Protein AF-A8A9X9-F1 (afdb_monomer_lite)

Foldseek 3Di:
DVCVVVLVVLLVLQLVLLVLLQVLLLLCVVLVVNPQHPPVNVVVVVVPCNSNVVSVVVSVVLVVVCVVPVVVSSVVSVVSSVVSVVSSVSSVVVSVVSVVVVVD

Radius of gyration: 15.56 Å; chains: 1; bounding box: 34×24×47 Å

pLDDT: mean 84.41, std 10.3, range [57.44, 96.56]

Structure (mmCIF, N/CA/C/O backbone):
data_AF-A8A9X9-F1
#
_entry.id   AF-A8A9X9-F1
#
loop_
_atom_site.group_PDB
_atom_site.id
_atom_site.type_symbol
_atom_site.label_atom_id
_atom_site.label_alt_id
_atom_site.label_comp_id
_atom_site.label_asym_id
_atom_site.label_entity_id
_atom_site.label_seq_id
_atom_site.pdbx_PDB_ins_code
_atom_site.Cartn_x
_atom_site.Cartn_y
_atom_site.Cartn_z
_atom_site.occupancy
_atom_site.B_iso_or_equiv
_atom_site.auth_seq_id
_atom_site.auth_comp_id
_atom_site.auth_asym_id
_atom_site.auth_atom_id
_atom_site.pdbx_PDB_model_num
ATOM 1 N N . MET A 1 1 ? 9.536 -4.946 -23.047 1.00 62.91 1 MET A N 1
ATOM 2 C CA . MET A 1 1 ? 8.057 -5.026 -22.977 1.00 62.91 1 MET A CA 1
ATOM 3 C C . MET A 1 1 ? 7.549 -6.296 -22.296 1.00 62.91 1 MET A C 1
ATOM 5 O O . MET A 1 1 ? 6.439 -6.267 -21.787 1.00 62.91 1 MET A O 1
ATOM 9 N N . GLU A 1 2 ? 8.325 -7.383 -22.223 1.00 82.31 2 GLU A N 1
ATOM 10 C CA . GLU A 1 2 ? 7.881 -8.651 -21.607 1.00 82.31 2 GLU A CA 1
ATOM 11 C C . GLU A 1 2 ? 7.508 -8.537 -20.117 1.00 82.31 2 GLU A C 1
ATOM 13 O O . GLU A 1 2 ? 6.651 -9.269 -19.636 1.00 82.31 2 GLU A O 1
ATOM 18 N N . THR A 1 3 ? 8.084 -7.575 -19.390 1.00 92.19 3 THR A N 1
ATOM 19 C CA . THR A 1 3 ? 7.799 -7.352 -17.963 1.00 92.19 3 THR A CA 1
ATOM 20 C C . THR A 1 3 ? 6.573 -6.476 -17.700 1.00 92.19 3 THR A C 1
ATOM 22 O O . THR A 1 3 ? 6.160 -6.341 -16.550 1.00 92.19 3 THR A O 1
ATOM 25 N N . PHE A 1 4 ? 5.970 -5.881 -18.734 1.00 93.19 4 PHE A N 1
ATOM 26 C CA . PHE A 1 4 ? 4.876 -4.918 -18.576 1.00 93.19 4 PHE A CA 1
ATOM 27 C C . PHE A 1 4 ? 3.609 -5.523 -17.946 1.00 93.19 4 PHE A C 1
ATOM 29 O O . PHE A 1 4 ? 3.065 -4.905 -17.030 1.00 93.19 4 PHE A O 1
ATOM 36 N N . PRO A 1 5 ? 3.151 -6.736 -18.328 1.00 96.00 5 PRO A N 1
ATOM 37 C CA . PRO A 1 5 ? 2.002 -7.360 -17.669 1.00 96.00 5 PRO A CA 1
ATOM 38 C C . PRO A 1 5 ? 2.244 -7.617 -16.177 1.00 96.00 5 PRO A C 1
ATOM 40 O O . PRO A 1 5 ? 1.359 -7.386 -15.356 1.00 96.00 5 PRO A O 1
ATOM 43 N N . LEU A 1 6 ? 3.460 -8.046 -15.817 1.00 95.56 6 LEU A N 1
ATOM 44 C CA . LEU A 1 6 ? 3.845 -8.271 -14.423 1.00 95.56 6 LEU A CA 1
ATOM 45 C C . LEU A 1 6 ? 3.891 -6.957 -13.637 1.00 95.56 6 LEU A C 1
ATOM 47 O O . LEU A 1 6 ? 3.375 -6.892 -12.524 1.00 95.56 6 LEU A O 1
ATOM 51 N N . PHE A 1 7 ? 4.463 -5.907 -14.229 1.00 95.75 7 PHE A N 1
ATOM 52 C CA . PHE A 1 7 ? 4.468 -4.570 -13.646 1.00 95.75 7 PHE A CA 1
ATOM 53 C C . PHE A 1 7 ? 3.046 -4.078 -13.358 1.00 95.75 7 PHE A C 1
ATOM 55 O O . PHE A 1 7 ? 2.757 -3.657 -12.241 1.00 95.75 7 PHE A O 1
ATOM 62 N N . LEU A 1 8 ? 2.141 -4.181 -14.337 1.00 95.44 8 LEU A N 1
ATOM 63 C CA . LEU A 1 8 ? 0.758 -3.735 -14.187 1.00 95.44 8 LEU A CA 1
ATOM 64 C C . LEU A 1 8 ? 0.019 -4.529 -13.100 1.00 95.44 8 LEU A C 1
ATOM 66 O O . LEU A 1 8 ? -0.720 -3.943 -12.306 1.00 95.44 8 LEU A O 1
ATOM 70 N N . ALA A 1 9 ? 0.244 -5.844 -13.026 1.00 95.88 9 ALA A N 1
ATOM 71 C CA . ALA A 1 9 ? -0.324 -6.688 -11.980 1.00 95.88 9 ALA A CA 1
ATOM 72 C C . ALA A 1 9 ? 0.176 -6.272 -10.586 1.00 95.88 9 ALA A C 1
ATOM 74 O O . ALA A 1 9 ? -0.636 -6.065 -9.684 1.00 95.88 9 ALA A O 1
ATOM 75 N N . LEU A 1 10 ? 1.488 -6.077 -10.420 1.00 96.56 10 LEU A N 1
ATOM 76 C CA . LEU A 1 10 ? 2.077 -5.613 -9.160 1.00 96.56 10 LEU A CA 1
ATOM 77 C C . LEU A 1 10 ? 1.572 -4.222 -8.770 1.00 96.56 10 LEU A C 1
ATOM 79 O O . LEU A 1 10 ? 1.213 -4.011 -7.616 1.00 96.56 10 LEU A O 1
ATOM 83 N N . LEU A 1 11 ? 1.477 -3.296 -9.725 1.00 95.44 11 LEU A N 1
ATOM 84 C CA . LEU A 1 11 ? 0.990 -1.937 -9.484 1.00 95.44 11 LEU A CA 1
ATOM 85 C C . LEU A 1 11 ? -0.470 -1.948 -9.030 1.00 95.44 11 LEU A C 1
ATOM 87 O O . LEU A 1 11 ? -0.844 -1.245 -8.095 1.00 95.44 11 LEU A O 1
ATOM 91 N N . THR A 1 12 ? -1.285 -2.790 -9.662 1.00 94.94 12 THR A N 1
ATOM 92 C CA . THR A 1 12 ? -2.690 -2.976 -9.294 1.00 94.94 12 THR A CA 1
ATOM 93 C C . THR A 1 12 ? -2.809 -3.511 -7.868 1.00 94.94 12 THR A C 1
ATOM 95 O O . THR A 1 12 ? -3.542 -2.944 -7.059 1.00 94.94 12 THR A O 1
ATOM 98 N N . VAL A 1 13 ? -2.048 -4.557 -7.525 1.00 96.19 13 VAL A N 1
ATOM 99 C CA . VAL A 1 13 ? -2.020 -5.117 -6.163 1.00 96.19 13 VAL A CA 1
ATOM 100 C C . VAL A 1 13 ? -1.560 -4.069 -5.151 1.00 96.19 13 VAL A C 1
ATOM 102 O O . VAL A 1 13 ? -2.214 -3.887 -4.127 1.00 96.19 13 VAL A O 1
ATOM 105 N N . TYR A 1 14 ? -0.485 -3.339 -5.446 1.00 95.00 14 TYR A N 1
ATOM 106 C CA . TYR A 1 14 ? 0.022 -2.259 -4.603 1.00 95.00 14 TYR A CA 1
ATOM 107 C C . TYR A 1 14 ? -1.048 -1.198 -4.310 1.00 95.00 14 TYR A C 1
ATOM 109 O O . TYR A 1 14 ? -1.249 -0.836 -3.150 1.00 95.00 14 TYR A O 1
ATOM 117 N N . LEU A 1 15 ? -1.775 -0.741 -5.335 1.00 92.75 15 LEU A N 1
ATOM 118 C CA . LEU A 1 15 ? -2.840 0.252 -5.180 1.00 92.75 15 LEU A CA 1
ATOM 119 C C . LEU A 1 15 ? -4.008 -0.278 -4.341 1.00 92.75 15 LEU A C 1
ATOM 121 O O . LEU A 1 15 ? -4.466 0.416 -3.434 1.00 92.75 15 LEU A O 1
ATOM 125 N N . PHE A 1 16 ? -4.457 -1.514 -4.578 1.00 93.25 16 PHE A N 1
ATOM 126 C CA . PHE A 1 16 ? -5.508 -2.130 -3.761 1.00 93.25 16 PHE A CA 1
ATOM 127 C C . PHE A 1 16 ? -5.091 -2.288 -2.299 1.00 93.25 16 PHE A C 1
ATOM 129 O O . PHE A 1 16 ? -5.892 -2.024 -1.403 1.00 93.25 16 PHE A O 1
ATOM 136 N N . LEU A 1 17 ? -3.837 -2.662 -2.044 1.00 92.81 17 LEU A N 1
ATOM 137 C CA . LEU A 1 17 ? -3.298 -2.707 -0.689 1.00 92.81 17 LEU A CA 1
ATOM 138 C C . LEU A 1 17 ? -3.250 -1.306 -0.059 1.00 92.81 17 LEU A C 1
ATOM 140 O O . LEU A 1 17 ? -3.594 -1.158 1.108 1.00 92.81 17 LEU A O 1
ATOM 144 N N . GLY A 1 18 ? -2.889 -0.268 -0.818 1.00 89.44 18 GLY A N 1
ATOM 145 C CA . GLY A 1 18 ? -2.945 1.124 -0.359 1.00 89.44 18 GLY A CA 1
ATOM 146 C C . GLY A 1 18 ? -4.357 1.572 0.038 1.00 89.44 18 GLY A C 1
ATOM 147 O O . GLY A 1 18 ? -4.530 2.204 1.079 1.00 89.44 18 GLY A O 1
ATOM 148 N N . LEU A 1 19 ? -5.374 1.193 -0.742 1.00 88.62 19 LEU A N 1
ATOM 149 C CA . LEU A 1 19 ? -6.781 1.456 -0.414 1.00 88.62 19 LEU A CA 1
ATOM 150 C C . LEU A 1 19 ? -7.236 0.679 0.827 1.00 88.62 19 LEU A C 1
ATOM 152 O O . LEU A 1 19 ? -7.890 1.244 1.702 1.00 88.62 19 LEU A O 1
ATOM 156 N N . ALA A 1 20 ? -6.871 -0.601 0.931 1.00 88.31 20 ALA A N 1
ATOM 157 C CA . ALA A 1 20 ? -7.189 -1.420 2.097 1.00 88.31 20 ALA A CA 1
ATOM 158 C C . ALA A 1 20 ? -6.560 -0.847 3.378 1.00 88.31 20 ALA A C 1
ATOM 160 O O . ALA A 1 20 ? -7.233 -0.753 4.402 1.00 88.31 20 ALA A O 1
ATOM 161 N N . ASP A 1 21 ? -5.301 -0.408 3.314 1.00 86.88 21 ASP A N 1
ATOM 162 C CA . ASP A 1 21 ? -4.590 0.264 4.411 1.00 86.88 21 ASP A CA 1
ATOM 163 C C . ASP A 1 21 ? -5.339 1.526 4.871 1.00 86.88 21 ASP A C 1
ATOM 165 O O . ASP A 1 21 ? -5.575 1.720 6.064 1.00 86.88 21 ASP A O 1
ATOM 169 N N . TYR A 1 22 ? -5.784 2.352 3.918 1.00 85.88 22 TYR A N 1
ATOM 170 C CA . TYR A 1 22 ? -6.554 3.563 4.198 1.00 85.88 22 TYR A CA 1
ATOM 171 C C . TYR A 1 22 ? -7.878 3.257 4.912 1.00 85.88 22 TYR A C 1
ATOM 173 O O . TYR A 1 22 ? -8.117 3.776 6.001 1.00 85.88 22 TYR A O 1
ATOM 181 N N . PHE A 1 23 ? -8.719 2.385 4.346 1.00 84.12 23 PHE A N 1
ATOM 182 C CA . PHE A 1 23 ? -10.043 2.102 4.911 1.00 84.12 23 PHE A CA 1
ATOM 183 C C . PHE A 1 23 ? -9.985 1.335 6.233 1.00 84.12 23 PHE A C 1
ATOM 185 O O . PHE A 1 23 ? -10.779 1.610 7.132 1.00 84.12 23 PHE A O 1
ATOM 192 N N . THR A 1 24 ? -9.039 0.404 6.389 1.00 84.12 24 THR A N 1
ATOM 193 C CA . THR A 1 24 ? -8.841 -0.283 7.677 1.00 84.12 24 THR A CA 1
ATOM 194 C C . THR A 1 24 ? -8.374 0.694 8.748 1.00 84.12 24 THR A C 1
ATOM 196 O O . THR A 1 24 ? -8.900 0.674 9.857 1.00 84.12 24 THR A O 1
ATOM 199 N N . THR A 1 25 ? -7.462 1.610 8.415 1.00 83.56 25 THR A N 1
ATOM 200 C CA . THR A 1 25 ? -7.032 2.662 9.342 1.00 83.56 25 THR A CA 1
ATOM 201 C C . THR A 1 25 ? -8.187 3.601 9.696 1.00 83.56 25 THR A C 1
ATOM 203 O O . THR A 1 25 ? -8.376 3.890 10.875 1.00 83.56 25 THR A O 1
ATOM 206 N N . LEU A 1 26 ? -8.987 4.035 8.715 1.00 82.19 26 LEU A N 1
ATOM 207 C CA . LEU A 1 26 ? -10.162 4.883 8.938 1.00 82.19 26 LEU A CA 1
ATOM 208 C C . LEU A 1 26 ? -11.151 4.238 9.910 1.00 82.19 26 LEU A C 1
ATOM 210 O O . LEU A 1 26 ? -11.505 4.864 10.904 1.00 82.19 26 LEU A O 1
ATOM 214 N N . ALA A 1 27 ? -11.503 2.969 9.701 1.00 79.38 27 ALA A N 1
ATOM 215 C CA . ALA A 1 27 ? -12.405 2.248 10.595 1.00 79.38 27 ALA A CA 1
ATOM 216 C C . ALA A 1 27 ? -11.873 2.161 12.039 1.00 79.38 27 ALA A C 1
ATOM 218 O O . ALA A 1 27 ? -12.636 2.299 12.996 1.00 79.38 27 ALA A O 1
ATOM 219 N N . VAL A 1 28 ? -10.560 1.960 12.220 1.00 79.50 28 VAL A N 1
ATOM 220 C CA . VAL A 1 28 ? -9.951 1.925 13.561 1.00 79.50 28 VAL A CA 1
ATOM 221 C C . VAL A 1 28 ? -9.960 3.320 14.195 1.00 79.50 28 VAL A C 1
ATOM 223 O O . VAL A 1 28 ? -10.296 3.441 15.372 1.00 79.50 28 VAL A O 1
ATOM 226 N N . VAL A 1 29 ? -9.652 4.379 13.441 1.00 80.25 29 VAL A N 1
ATOM 227 C CA . VAL A 1 29 ? -9.695 5.766 13.939 1.00 80.25 29 VAL A CA 1
ATOM 228 C C . VAL A 1 29 ? -11.115 6.161 14.354 1.00 80.25 29 VAL A C 1
ATOM 230 O O . VAL A 1 29 ? -11.306 6.649 15.466 1.00 80.25 29 VAL A O 1
ATOM 233 N N . GLU A 1 30 ? -12.112 5.902 13.506 1.00 79.62 30 GLU A N 1
ATOM 234 C CA . GLU A 1 30 ? -13.519 6.238 13.767 1.00 79.62 30 GLU A CA 1
ATOM 235 C C . GLU A 1 30 ? -14.110 5.471 14.957 1.00 79.62 30 GLU A C 1
ATOM 237 O O . GLU A 1 30 ? -15.018 5.968 15.621 1.00 79.62 30 GLU A O 1
ATOM 242 N N . SER A 1 31 ? -13.577 4.289 15.282 1.00 76.81 31 SER A N 1
ATOM 243 C CA . SER A 1 31 ? -14.041 3.501 16.431 1.00 76.81 31 SE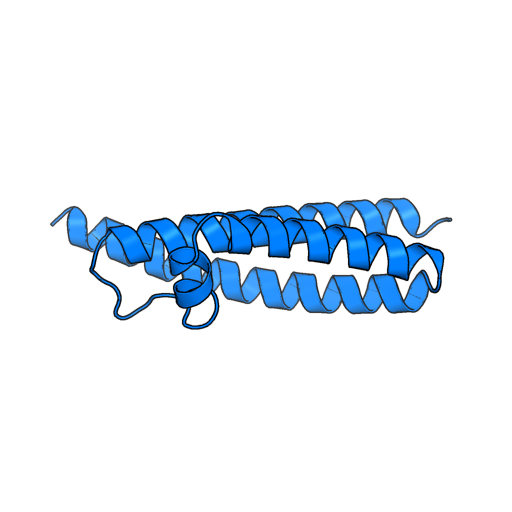R A CA 1
ATOM 244 C C . SER A 1 31 ? -13.638 4.069 17.799 1.00 76.81 31 SER A C 1
ATOM 246 O O . SER A 1 31 ? -14.186 3.648 18.815 1.00 76.81 31 SER A O 1
ATOM 248 N N . GLY A 1 32 ? -12.657 4.979 17.860 1.00 74.06 32 GLY A N 1
ATOM 249 C CA . GLY A 1 32 ? -12.150 5.546 19.117 1.00 74.06 32 GLY A CA 1
ATOM 250 C C . GLY A 1 32 ? -11.310 4.591 19.984 1.00 74.06 32 GLY A C 1
ATOM 251 O O . GLY A 1 32 ? -10.730 5.018 20.981 1.00 74.06 32 GLY A O 1
ATOM 252 N N . GLU A 1 33 ? -11.147 3.324 19.591 1.00 69.56 33 GLU A N 1
ATOM 253 C CA . GLU A 1 33 ? -10.364 2.284 20.290 1.00 69.56 33 GLU A CA 1
ATOM 254 C C . GLU A 1 33 ? -8.845 2.371 19.999 1.00 69.56 33 GLU A C 1
ATOM 256 O O . GLU A 1 33 ? -8.108 1.388 20.091 1.00 69.56 33 GLU A O 1
ATOM 261 N N . GLY A 1 34 ? -8.358 3.566 19.644 1.00 57.44 34 GLY A N 1
ATOM 262 C CA . GLY A 1 34 ? -7.168 3.824 18.826 1.00 57.44 34 GLY A CA 1
ATOM 263 C C . GLY A 1 34 ? -5.774 3.477 19.376 1.00 57.44 34 GLY A C 1
ATOM 264 O O . GLY A 1 34 ? -4.789 4.046 18.914 1.00 57.44 34 GLY A O 1
ATOM 265 N N . ARG A 1 35 ? -5.638 2.545 20.326 1.00 57.50 35 ARG A N 1
ATOM 266 C CA . ARG A 1 35 ? -4.326 2.093 20.831 1.00 57.50 35 ARG A CA 1
ATOM 267 C C . ARG A 1 35 ? -3.527 1.250 19.825 1.00 57.50 35 ARG A C 1
ATOM 269 O O . ARG A 1 35 ? -2.337 1.055 20.035 1.00 57.50 35 ARG A O 1
ATOM 276 N N . GLU A 1 36 ? -4.155 0.787 18.742 1.00 62.41 36 GLU A N 1
ATOM 277 C CA . GLU A 1 36 ? -3.556 -0.109 17.736 1.00 62.41 36 GLU A CA 1
ATOM 278 C C . GLU A 1 36 ? -3.572 0.465 16.302 1.00 62.41 36 GLU A C 1
ATOM 280 O O . GLU A 1 36 ? -3.318 -0.255 15.333 1.00 62.41 36 GLU A O 1
ATOM 285 N N . VAL A 1 37 ? -3.886 1.756 16.132 1.00 64.00 37 VAL A N 1
ATOM 286 C CA . VAL A 1 37 ? -3.948 2.383 14.799 1.00 64.00 37 VAL A CA 1
ATOM 287 C C . VAL A 1 37 ? -2.548 2.432 14.183 1.00 64.00 37 VAL A C 1
ATOM 289 O O . VAL A 1 37 ? -1.585 2.785 14.861 1.00 64.00 37 VAL A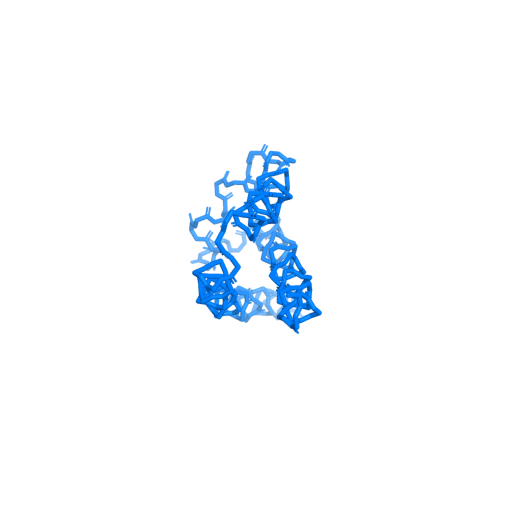 O 1
ATOM 292 N N . ASN A 1 38 ? -2.445 2.141 12.882 1.00 69.69 38 ASN A N 1
ATOM 293 C CA . ASN A 1 38 ? -1.241 2.366 12.083 1.00 69.69 38 ASN A CA 1
ATOM 294 C C . ASN A 1 38 ? -0.696 3.793 12.313 1.00 69.69 38 ASN A C 1
ATOM 296 O O . ASN A 1 38 ? -1.298 4.746 11.814 1.00 69.69 38 ASN A O 1
ATOM 300 N N . PRO A 1 39 ? 0.444 3.974 13.006 1.00 66.25 39 PRO A N 1
ATOM 301 C CA . PRO A 1 39 ? 0.914 5.296 13.423 1.00 66.25 39 PRO A CA 1
ATOM 302 C C . PRO A 1 39 ? 1.346 6.182 12.246 1.00 66.25 39 PRO A C 1
ATOM 304 O O . PRO A 1 39 ? 1.465 7.393 12.401 1.00 66.25 39 PRO A O 1
ATOM 307 N N . ILE A 1 40 ? 1.569 5.591 11.068 1.00 68.19 40 ILE A N 1
ATOM 308 C CA . ILE A 1 40 ? 1.945 6.304 9.843 1.00 68.19 40 ILE A CA 1
ATOM 309 C C . ILE A 1 40 ? 0.697 6.722 9.060 1.00 68.19 40 ILE A C 1
ATOM 311 O O . ILE A 1 40 ? 0.646 7.825 8.521 1.00 68.19 40 ILE A O 1
ATOM 315 N N . MET A 1 41 ? -0.319 5.855 9.001 1.00 72.25 41 MET A N 1
ATOM 316 C CA . MET A 1 41 ? -1.549 6.124 8.251 1.00 72.25 41 MET A CA 1
ATOM 317 C C . MET A 1 41 ? -2.569 6.933 9.063 1.00 72.25 41 MET A C 1
ATOM 319 O O . MET A 1 41 ? -3.326 7.693 8.472 1.00 72.25 41 MET A O 1
ATOM 323 N N . ALA A 1 42 ? -2.574 6.849 10.398 1.00 72.88 42 ALA A N 1
ATOM 324 C CA . ALA A 1 42 ? -3.514 7.592 11.248 1.00 72.88 42 ALA A CA 1
ATOM 325 C C . ALA A 1 42 ? -3.477 9.115 11.023 1.00 72.88 42 ALA A C 1
ATOM 327 O O . ALA A 1 42 ? -4.540 9.706 10.830 1.00 72.88 42 ALA A O 1
ATOM 328 N N . PRO A 1 43 ? -2.294 9.771 10.998 1.00 70.19 43 PRO A N 1
ATOM 329 C CA . PRO A 1 43 ? -2.212 11.212 10.766 1.00 70.19 43 PRO A CA 1
ATOM 330 C C . PRO A 1 43 ? -2.654 11.592 9.351 1.00 70.19 43 PRO A C 1
ATOM 332 O O . PRO A 1 43 ? -3.236 12.652 9.143 1.00 70.19 43 PRO A O 1
ATOM 335 N N . LEU A 1 44 ? -2.398 10.713 8.378 1.00 70.94 44 LEU A N 1
ATOM 336 C CA . LEU A 1 44 ? -2.805 10.907 6.989 1.00 70.94 44 LEU A CA 1
ATOM 337 C C . LEU A 1 44 ? -4.326 10.793 6.851 1.00 70.94 44 LEU A 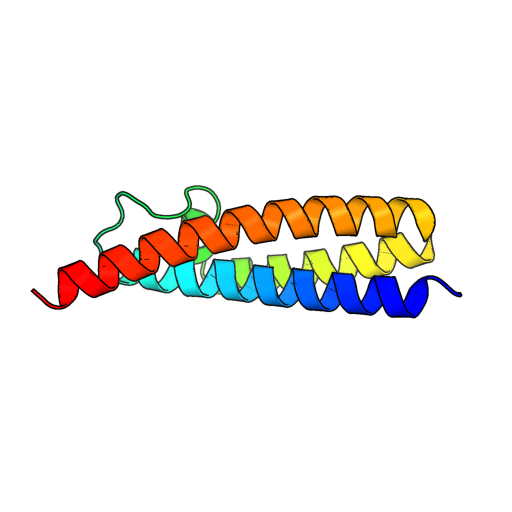C 1
ATOM 339 O O . LEU A 1 44 ? -4.951 11.650 6.237 1.00 70.94 44 LEU A O 1
ATOM 343 N N . VAL A 1 45 ? -4.941 9.793 7.478 1.00 74.94 45 VAL A N 1
ATOM 344 C CA . VAL A 1 45 ? -6.400 9.643 7.517 1.00 74.94 45 VAL A CA 1
ATOM 345 C C . VAL A 1 45 ? -7.062 10.819 8.234 1.00 74.94 45 VAL A C 1
ATOM 347 O O . VAL A 1 45 ? -8.078 11.315 7.758 1.00 74.94 45 VAL A O 1
ATOM 350 N N . ALA A 1 46 ? -6.461 11.334 9.312 1.00 73.38 46 ALA A N 1
ATOM 351 C CA . ALA A 1 46 ? -6.929 12.553 9.973 1.00 73.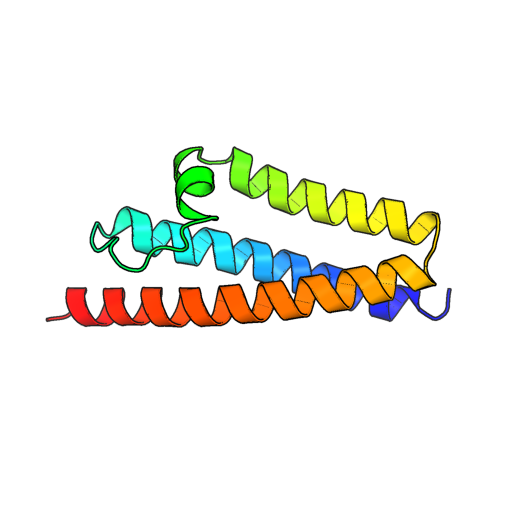38 46 ALA A CA 1
ATOM 352 C C . ALA A 1 46 ? -6.865 13.794 9.060 1.00 73.38 46 ALA A C 1
ATOM 354 O O . ALA A 1 46 ? -7.648 14.725 9.237 1.00 73.38 46 ALA A O 1
ATOM 355 N N . ALA A 1 47 ? -5.971 13.802 8.064 1.00 72.81 47 ALA A N 1
ATOM 356 C CA . ALA A 1 47 ? -5.926 14.836 7.033 1.00 72.81 47 ALA A CA 1
ATOM 357 C C . ALA A 1 47 ? -7.022 14.671 5.959 1.00 72.81 47 ALA A C 1
ATOM 359 O O . ALA A 1 47 ? -7.236 15.599 5.181 1.00 72.81 47 ALA A O 1
ATOM 360 N N . GLY A 1 48 ? -7.733 13.535 5.928 1.00 74.19 48 GLY A N 1
ATOM 361 C CA . GLY A 1 48 ? -8.879 13.266 5.058 1.00 74.19 48 GLY A CA 1
ATOM 362 C C . GLY A 1 48 ? -8.497 12.728 3.676 1.00 74.19 48 GLY A C 1
ATOM 363 O O . GLY A 1 48 ? -7.631 11.862 3.532 1.00 74.19 48 GLY A O 1
ATOM 364 N N . GLU A 1 49 ? -9.143 13.252 2.633 1.00 73.69 49 GLU A N 1
ATOM 365 C CA . GLU A 1 49 ? -8.887 12.872 1.236 1.00 73.69 49 GLU A CA 1
ATOM 366 C C . GLU A 1 49 ? -7.429 12.997 0.742 1.00 73.69 49 GLU A C 1
ATOM 368 O O . GLU A 1 49 ? -7.034 12.188 -0.100 1.00 73.69 49 GLU A O 1
ATOM 373 N N . PRO A 1 50 ? -6.579 13.926 1.230 1.00 80.06 50 PRO A N 1
ATOM 374 C CA . PRO A 1 50 ? -5.169 14.004 0.843 1.00 80.06 50 PRO A CA 1
ATOM 375 C C . PRO A 1 50 ? -4.394 12.687 0.981 1.00 80.06 50 PRO A C 1
ATOM 377 O O . PRO A 1 50 ? -3.489 12.429 0.189 1.00 80.06 50 PRO A O 1
ATOM 380 N N . ALA A 1 51 ? -4.756 11.824 1.934 1.00 75.44 51 ALA A N 1
ATOM 381 C CA . ALA A 1 51 ? -4.135 10.508 2.080 1.00 75.44 51 ALA A CA 1
ATOM 382 C C . ALA A 1 51 ? -4.461 9.566 0.917 1.00 75.44 51 ALA A C 1
ATOM 384 O O . ALA A 1 51 ? -3.588 8.834 0.452 1.00 75.44 51 ALA A O 1
ATOM 385 N N . LEU A 1 52 ? -5.702 9.611 0.427 1.00 77.31 52 LEU A N 1
ATOM 386 C CA . LEU A 1 52 ? -6.138 8.843 -0.733 1.00 77.31 52 LEU A CA 1
ATOM 387 C C . LEU A 1 52 ? -5.423 9.336 -1.998 1.00 77.31 52 LEU A C 1
ATOM 389 O O . LEU A 1 52 ? -4.877 8.534 -2.759 1.00 77.31 52 LEU A O 1
ATOM 393 N N . TRP A 1 53 ? -5.339 10.658 -2.176 1.00 83.38 53 TRP A N 1
ATOM 394 C CA . TRP A 1 53 ? -4.614 11.275 -3.290 1.00 83.38 53 TRP A CA 1
ATOM 395 C C . TRP A 1 53 ? -3.123 10.925 -3.287 1.00 83.38 53 TRP A C 1
ATOM 397 O O . TRP A 1 53 ? -2.557 10.669 -4.349 1.00 83.38 53 TRP A O 1
ATOM 407 N N . ALA A 1 54 ? -2.496 10.830 -2.111 1.00 83.56 54 ALA A N 1
ATOM 408 C CA . ALA A 1 54 ? -1.104 10.406 -1.989 1.00 83.56 54 ALA A CA 1
ATOM 409 C C . ALA A 1 54 ? -0.874 8.957 -2.469 1.00 83.56 54 ALA A C 1
ATOM 411 O O . ALA A 1 54 ? 0.150 8.692 -3.100 1.00 83.56 54 ALA A O 1
ATOM 412 N N . GLN A 1 55 ? -1.822 8.035 -2.239 1.00 81.25 55 GLN A N 1
ATOM 413 C CA . GLN A 1 55 ? -1.728 6.657 -2.757 1.00 81.25 55 GLN A CA 1
ATOM 414 C C . GLN A 1 55 ? -1.874 6.600 -4.282 1.00 81.25 55 GLN A C 1
ATOM 416 O O . GLN A 1 55 ? -1.176 5.847 -4.958 1.00 81.25 55 GLN A O 1
ATOM 421 N N . LEU A 1 56 ? -2.767 7.411 -4.853 1.00 84.25 56 LEU A N 1
ATOM 422 C CA . LEU A 1 56 ? -2.918 7.484 -6.309 1.00 84.25 56 LEU A CA 1
ATOM 423 C C . LEU A 1 56 ? -1.675 8.104 -6.965 1.00 84.25 56 LEU A C 1
ATOM 425 O O . LEU A 1 56 ? -1.192 7.605 -7.985 1.00 84.25 56 LEU A O 1
ATOM 429 N N . ALA A 1 57 ? -1.111 9.145 -6.349 1.00 89.25 57 ALA A N 1
ATOM 430 C CA . ALA A 1 57 ? 0.117 9.783 -6.809 1.00 89.25 57 ALA A CA 1
ATOM 431 C C . ALA A 1 57 ? 1.325 8.832 -6.761 1.00 89.25 57 ALA A C 1
ATOM 433 O O . ALA A 1 57 ? 2.124 8.823 -7.699 1.00 89.25 57 ALA A O 1
ATOM 434 N N . SER A 1 58 ? 1.454 7.991 -5.727 1.00 89.25 58 SER A N 1
ATOM 435 C CA . SER A 1 58 ? 2.547 7.008 -5.652 1.00 89.25 58 SER A CA 1
ATOM 436 C C . SER A 1 58 ? 2.455 5.943 -6.752 1.00 89.25 58 SER A C 1
ATOM 438 O O . SER A 1 58 ? 3.481 5.533 -7.306 1.00 89.25 58 SER A O 1
ATOM 440 N N . GLY A 1 59 ? 1.240 5.544 -7.142 1.00 91.31 59 GLY A N 1
ATOM 441 C CA . GLY A 1 59 ? 1.022 4.669 -8.294 1.00 91.31 59 GLY A CA 1
ATOM 442 C C . GLY A 1 59 ? 1.434 5.315 -9.618 1.00 91.31 59 GLY A C 1
ATOM 443 O O . GLY A 1 59 ? 2.133 4.694 -10.420 1.00 91.31 59 GLY A O 1
ATOM 444 N N . ALA A 1 60 ? 1.069 6.584 -9.824 1.00 91.56 60 ALA A N 1
ATOM 445 C CA . ALA A 1 60 ? 1.471 7.344 -11.009 1.00 91.56 60 ALA A CA 1
ATOM 446 C C . ALA A 1 60 ? 2.998 7.518 -11.098 1.00 91.56 60 ALA A C 1
ATOM 448 O O . ALA A 1 60 ? 3.576 7.350 -12.172 1.00 91.56 60 ALA A O 1
ATOM 449 N N . LEU A 1 61 ? 3.666 7.782 -9.970 1.00 92.56 61 LEU A N 1
ATOM 450 C CA . LEU A 1 61 ? 5.129 7.855 -9.898 1.00 92.56 61 LEU A CA 1
ATOM 451 C C . LEU A 1 61 ? 5.791 6.515 -10.234 1.00 92.56 61 LEU A C 1
ATOM 453 O O . LEU A 1 61 ? 6.773 6.488 -10.970 1.00 92.56 61 LEU A O 1
ATOM 457 N N . SER A 1 62 ? 5.229 5.402 -9.758 1.00 92.50 62 SER A N 1
ATOM 458 C CA . SER A 1 62 ? 5.729 4.061 -10.085 1.00 92.50 62 SER A CA 1
ATOM 459 C C . SER A 1 62 ? 5.609 3.767 -11.584 1.00 92.50 62 SER A C 1
ATOM 461 O O . SER A 1 62 ? 6.537 3.231 -12.188 1.00 92.50 62 SER A O 1
ATOM 463 N N . ALA A 1 63 ? 4.493 4.166 -12.208 1.00 93.06 63 ALA A N 1
ATOM 464 C CA . ALA A 1 63 ? 4.299 4.056 -13.653 1.00 93.06 63 ALA A CA 1
ATOM 465 C C . ALA A 1 63 ? 5.290 4.926 -14.437 1.00 93.06 63 ALA A C 1
ATOM 467 O O . ALA A 1 63 ? 5.877 4.453 -15.407 1.00 93.06 63 ALA A O 1
ATOM 468 N N . ALA A 1 64 ? 5.528 6.164 -13.997 1.00 94.12 64 ALA A N 1
ATOM 469 C CA . ALA A 1 64 ? 6.516 7.043 -14.613 1.00 94.12 64 ALA A CA 1
ATOM 470 C C . ALA A 1 64 ? 7.937 6.467 -14.511 1.00 94.12 64 ALA A C 1
ATOM 472 O O . ALA A 1 64 ? 8.673 6.477 -15.494 1.00 94.12 64 ALA A O 1
ATOM 473 N N . PHE A 1 65 ? 8.306 5.911 -13.354 1.00 94.19 65 PHE A N 1
ATOM 474 C CA . PHE A 1 65 ? 9.621 5.308 -13.152 1.00 94.19 65 PHE A CA 1
ATOM 475 C C . PHE A 1 65 ? 9.828 4.063 -14.026 1.00 94.19 65 PHE A C 1
ATOM 477 O O . PHE A 1 65 ? 10.892 3.903 -14.618 1.00 94.19 65 PHE A O 1
ATOM 484 N N . TYR A 1 66 ? 8.787 3.244 -14.215 1.00 95.75 66 TYR A N 1
ATOM 485 C CA . TYR A 1 66 ? 8.836 2.094 -15.123 1.00 95.75 66 TYR A CA 1
ATOM 486 C C . TYR A 1 66 ? 9.128 2.474 -16.579 1.00 95.75 66 TYR A C 1
ATOM 488 O O . TYR A 1 66 ? 9.779 1.712 -17.289 1.00 95.75 66 TYR A O 1
ATOM 496 N N . LEU A 1 67 ? 8.675 3.646 -17.037 1.00 94.44 67 LEU A N 1
ATOM 497 C CA . LEU A 1 67 ? 8.975 4.126 -18.391 1.00 94.44 67 LEU A CA 1
ATOM 498 C C . LEU A 1 67 ? 10.455 4.499 -18.576 1.00 94.44 67 LEU A C 1
ATOM 500 O O . LEU A 1 67 ? 10.921 4.534 -19.713 1.00 94.44 67 LEU A O 1
ATOM 504 N N . VAL A 1 68 ? 11.174 4.781 -17.485 1.00 95.81 68 VAL A N 1
ATOM 505 C CA . VAL A 1 68 ? 12.593 5.162 -17.495 1.00 95.81 68 VAL A CA 1
ATOM 506 C C . VAL A 1 68 ? 13.487 3.942 -17.279 1.00 95.81 68 VAL A C 1
ATOM 508 O O . VAL A 1 68 ? 14.382 3.702 -18.084 1.00 95.81 68 VAL A O 1
ATOM 511 N N . ASP A 1 69 ? 13.219 3.155 -16.233 1.00 95.44 69 ASP A N 1
ATOM 512 C CA . ASP A 1 69 ? 13.956 1.929 -15.913 1.00 95.44 69 ASP A CA 1
ATOM 513 C C . ASP A 1 69 ? 12.992 0.798 -15.504 1.00 95.44 69 ASP A C 1
ATOM 515 O O . ASP A 1 69 ? 12.615 0.667 -14.335 1.00 95.44 69 ASP A O 1
ATOM 519 N N . PRO A 1 70 ? 12.577 -0.056 -16.458 1.00 94.00 70 PRO A N 1
ATOM 520 C CA . PRO A 1 70 ? 11.640 -1.140 -16.186 1.00 94.00 70 PRO A CA 1
ATOM 521 C C . PRO A 1 70 ? 12.147 -2.175 -15.177 1.00 94.00 70 PRO A C 1
ATOM 523 O O . PRO A 1 70 ? 11.333 -2.826 -14.521 1.00 94.00 70 PRO A O 1
ATOM 526 N N . GLY A 1 71 ? 13.464 -2.392 -15.100 1.00 93.38 71 GLY A N 1
ATOM 527 C CA . GLY A 1 71 ? 14.060 -3.427 -14.258 1.00 93.38 71 GLY A CA 1
ATOM 528 C C . GLY A 1 71 ? 14.056 -3.004 -12.798 1.00 93.38 71 GLY A C 1
ATOM 529 O O . GLY A 1 71 ? 13.487 -3.696 -11.948 1.00 93.38 71 GLY A O 1
ATOM 530 N N . GLU A 1 72 ? 14.625 -1.831 -12.520 1.00 94.19 72 GLU A N 1
ATOM 531 C CA . GLU A 1 72 ? 14.653 -1.273 -11.169 1.00 94.19 72 GLU A CA 1
ATOM 532 C C . GLU A 1 72 ? 13.251 -0.930 -10.666 1.00 94.19 72 GLU A C 1
ATOM 534 O O . GLU A 1 72 ? 12.929 -1.216 -9.510 1.00 94.19 72 GLU A O 1
ATOM 539 N N . ALA A 1 73 ? 12.375 -0.405 -11.531 1.00 94.12 73 ALA A N 1
ATOM 540 C CA . ALA A 1 73 ? 10.994 -0.120 -11.158 1.00 94.12 73 ALA A CA 1
ATOM 541 C C . ALA A 1 73 ? 10.240 -1.379 -10.722 1.00 94.12 73 ALA A C 1
ATOM 543 O O . ALA A 1 73 ? 9.473 -1.327 -9.763 1.00 94.12 73 ALA A O 1
ATOM 544 N N . LEU A 1 74 ? 10.462 -2.518 -11.383 1.00 95.25 74 LEU A N 1
ATOM 545 C CA . LEU A 1 74 ? 9.794 -3.768 -11.030 1.00 95.25 74 LEU A CA 1
ATOM 546 C C . LEU A 1 74 ? 10.281 -4.318 -9.685 1.00 95.25 74 LEU A C 1
ATOM 548 O O . LEU A 1 74 ? 9.465 -4.736 -8.864 1.00 95.25 74 LEU A O 1
ATOM 552 N N . VAL A 1 75 ? 11.594 -4.289 -9.441 1.00 95.75 75 VAL A N 1
ATOM 553 C CA . VAL A 1 75 ? 12.184 -4.719 -8.163 1.00 95.75 75 VAL A CA 1
ATOM 554 C C . VAL A 1 75 ? 11.730 -3.801 -7.030 1.00 95.75 75 VAL A C 1
ATOM 556 O O . VAL A 1 75 ? 11.267 -4.281 -5.995 1.00 95.75 75 VAL A O 1
ATOM 559 N N . GLY A 1 76 ? 11.800 -2.486 -7.240 1.00 94.50 76 GLY A N 1
ATOM 560 C CA . GLY A 1 76 ? 11.333 -1.493 -6.279 1.00 94.50 76 GLY A CA 1
ATOM 561 C C . GLY A 1 76 ? 9.851 -1.670 -5.962 1.00 94.50 76 GLY A C 1
ATOM 562 O O . GLY A 1 76 ? 9.483 -1.761 -4.790 1.00 94.50 76 GLY A O 1
ATOM 563 N N . LEU A 1 77 ? 9.012 -1.809 -6.995 1.00 95.69 77 LEU A N 1
ATOM 564 C CA . LEU A 1 77 ? 7.576 -2.028 -6.842 1.00 95.69 77 LEU A CA 1
ATOM 565 C C . LEU A 1 77 ? 7.272 -3.333 -6.096 1.00 95.69 77 LEU A C 1
ATOM 567 O O . LEU A 1 77 ? 6.410 -3.343 -5.218 1.00 95.69 77 LEU A O 1
ATOM 571 N N . LEU A 1 78 ? 7.992 -4.420 -6.381 1.00 95.94 78 LEU A N 1
ATOM 572 C CA . LEU A 1 78 ? 7.852 -5.682 -5.653 1.00 95.94 78 LEU A CA 1
ATOM 573 C C . LEU A 1 78 ? 8.153 -5.502 -4.159 1.00 95.94 78 LEU A C 1
ATOM 575 O O . LEU A 1 78 ? 7.346 -5.909 -3.322 1.00 95.94 78 LEU A O 1
ATOM 579 N N . ILE A 1 79 ? 9.272 -4.854 -3.820 1.00 96.00 79 ILE A N 1
ATOM 580 C CA . ILE A 1 79 ? 9.674 -4.608 -2.427 1.00 96.00 79 ILE A CA 1
ATOM 581 C C . ILE A 1 79 ? 8.599 -3.800 -1.695 1.00 96.00 79 ILE A C 1
ATOM 583 O O . ILE A 1 79 ? 8.125 -4.220 -0.637 1.00 96.00 79 ILE A O 1
ATOM 587 N N . VAL A 1 80 ? 8.166 -2.667 -2.258 1.00 93.19 80 VAL A N 1
ATOM 588 C CA . VAL A 1 80 ? 7.155 -1.823 -1.598 1.00 93.19 80 VA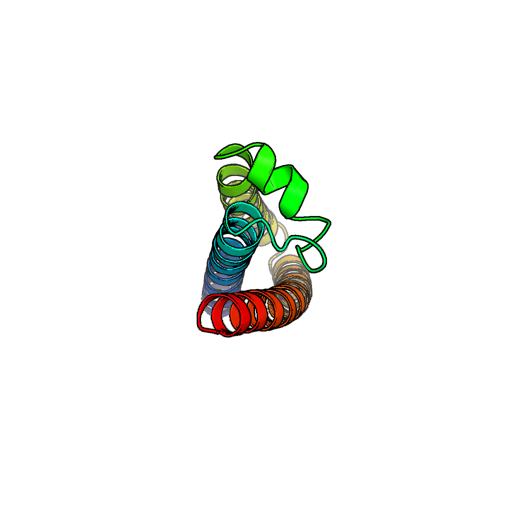L A CA 1
ATOM 589 C C . VAL A 1 80 ? 5.791 -2.506 -1.524 1.00 93.19 80 VAL A C 1
ATOM 591 O O . VAL A 1 80 ? 5.068 -2.291 -0.555 1.00 93.19 80 VAL A O 1
ATOM 594 N N . THR A 1 81 ? 5.451 -3.372 -2.484 1.00 94.88 81 THR A N 1
ATOM 595 C CA . THR A 1 81 ? 4.218 -4.174 -2.449 1.00 94.88 81 THR A CA 1
ATOM 596 C C . THR A 1 81 ? 4.244 -5.169 -1.295 1.00 94.88 81 THR A C 1
ATOM 598 O O . THR A 1 81 ? 3.277 -5.245 -0.540 1.00 94.88 81 THR A O 1
ATOM 601 N N . VAL A 1 82 ? 5.353 -5.891 -1.104 1.00 96.06 82 VAL A N 1
ATOM 602 C CA . VAL A 1 82 ? 5.512 -6.831 0.019 1.00 96.06 82 VAL A CA 1
ATOM 603 C C . VAL A 1 82 ? 5.439 -6.095 1.355 1.00 96.06 82 VAL A C 1
ATOM 605 O O . VAL A 1 82 ? 4.682 -6.497 2.238 1.00 96.06 82 VAL A O 1
ATOM 608 N N . LEU A 1 83 ? 6.164 -4.982 1.498 1.00 92.88 83 LEU A N 1
ATOM 609 C CA . LEU A 1 83 ? 6.118 -4.166 2.714 1.00 92.88 83 LEU A CA 1
ATOM 610 C C . LEU A 1 83 ? 4.703 -3.649 2.991 1.00 92.88 83 LEU A C 1
ATOM 612 O O . LEU A 1 83 ? 4.223 -3.727 4.121 1.00 92.88 83 LEU A O 1
ATOM 616 N N . LYS A 1 84 ? 4.005 -3.167 1.958 1.00 89.88 84 LYS A N 1
ATOM 617 C CA . LYS A 1 84 ? 2.626 -2.698 2.088 1.00 89.88 84 LYS A CA 1
ATOM 618 C C . LYS A 1 84 ? 1.680 -3.835 2.483 1.00 89.88 84 LYS A C 1
ATOM 620 O O . LYS A 1 84 ? 0.836 -3.622 3.346 1.00 89.88 84 LYS A O 1
ATOM 625 N N . ALA A 1 85 ? 1.840 -5.036 1.927 1.00 92.00 85 ALA A N 1
ATOM 626 C CA . ALA A 1 85 ? 1.034 -6.197 2.300 1.00 92.00 85 ALA A CA 1
ATOM 627 C C . ALA A 1 85 ? 1.180 -6.540 3.790 1.00 92.00 85 ALA A C 1
ATOM 629 O O . ALA A 1 85 ? 0.176 -6.763 4.462 1.00 92.00 85 ALA A O 1
ATOM 630 N N . LEU A 1 86 ? 2.404 -6.510 4.329 1.00 91.00 86 LEU A N 1
ATOM 631 C CA . LEU A 1 86 ? 2.650 -6.737 5.759 1.00 91.00 86 LEU A CA 1
ATOM 632 C C . LEU A 1 86 ? 1.948 -5.691 6.636 1.00 91.00 86 LEU A C 1
ATOM 634 O O . LEU A 1 86 ? 1.314 -6.044 7.630 1.00 91.00 86 LEU A O 1
ATOM 638 N N . VAL A 1 87 ? 2.013 -4.416 6.240 1.00 86.88 87 VAL A N 1
ATOM 639 C CA . VAL A 1 87 ? 1.311 -3.324 6.932 1.00 86.88 87 VAL A CA 1
ATOM 640 C C . VAL A 1 87 ? -0.205 -3.538 6.898 1.00 86.88 87 VAL A C 1
ATOM 642 O O . VAL A 1 87 ? -0.854 -3.458 7.938 1.00 86.88 87 VAL A O 1
ATOM 645 N N . VAL A 1 88 ? -0.770 -3.878 5.736 1.00 88.62 88 VAL A N 1
ATOM 646 C CA . VAL A 1 88 ? -2.211 -4.134 5.581 1.00 88.62 88 VAL A CA 1
ATOM 647 C C . VAL A 1 88 ? -2.667 -5.322 6.419 1.00 88.62 88 VAL A C 1
ATOM 649 O O . VAL A 1 88 ? -3.714 -5.238 7.058 1.00 88.62 88 VAL A O 1
ATOM 652 N N . VAL A 1 89 ? -1.901 -6.416 6.455 1.00 88.50 89 VAL A N 1
ATOM 653 C CA . VAL A 1 89 ? -2.215 -7.585 7.292 1.00 88.50 89 VAL A CA 1
ATOM 654 C C . VAL A 1 89 ? -2.269 -7.184 8.763 1.00 88.50 89 VAL A C 1
ATOM 656 O O . VAL A 1 89 ? -3.256 -7.477 9.435 1.00 88.50 89 VAL A O 1
ATOM 659 N N . ASN A 1 90 ? -1.257 -6.461 9.246 1.00 83.94 90 ASN A N 1
ATOM 660 C CA . ASN A 1 90 ? -1.225 -5.974 10.623 1.00 83.94 90 ASN A CA 1
ATOM 661 C C . ASN A 1 90 ? -2.441 -5.085 10.942 1.00 83.94 90 ASN A C 1
ATOM 663 O O . ASN A 1 90 ? -3.129 -5.297 11.937 1.00 83.94 90 ASN A O 1
ATOM 667 N N . ASN A 1 91 ? -2.770 -4.145 10.055 1.00 81.62 91 ASN A N 1
ATOM 668 C CA . ASN A 1 91 ? -3.896 -3.230 10.264 1.00 81.62 91 ASN A CA 1
ATOM 669 C C . ASN A 1 91 ? -5.250 -3.938 10.186 1.00 81.62 91 ASN A C 1
ATOM 671 O O . ASN A 1 91 ? -6.167 -3.594 10.927 1.00 81.62 91 ASN A O 1
ATOM 675 N N . SER A 1 92 ? -5.366 -4.963 9.341 1.00 83.19 92 SER A N 1
ATOM 676 C CA . SER A 1 92 ? -6.571 -5.788 9.234 1.00 83.19 92 SER A CA 1
ATOM 677 C C . SER A 1 92 ? -6.812 -6.605 10.506 1.00 83.19 92 SER A C 1
ATOM 679 O O . SER A 1 92 ? -7.955 -6.724 10.945 1.00 83.19 92 SER A O 1
ATOM 681 N N . ILE A 1 93 ? -5.750 -7.132 11.128 1.00 83.38 93 ILE A N 1
ATOM 682 C CA . ILE A 1 93 ? -5.837 -7.824 12.423 1.00 83.38 93 ILE A CA 1
ATOM 683 C C . ILE A 1 93 ? -6.330 -6.855 13.503 1.00 83.38 93 ILE A C 1
ATOM 685 O O . ILE A 1 93 ? -7.296 -7.165 14.200 1.00 83.38 93 ILE A O 1
ATOM 689 N N . ASN A 1 94 ? -5.737 -5.663 13.591 1.00 78.00 94 ASN A N 1
ATOM 690 C CA . ASN A 1 94 ? -6.126 -4.656 14.583 1.00 78.00 94 ASN A CA 1
ATOM 691 C C . ASN A 1 94 ? -7.581 -4.196 14.378 1.00 78.00 94 ASN A C 1
ATOM 693 O O . ASN A 1 94 ? -8.365 -4.146 15.326 1.00 78.00 94 ASN A O 1
ATOM 697 N N . ALA A 1 95 ? -7.990 -3.949 13.129 1.00 76.75 95 ALA A N 1
ATOM 698 C CA . ALA A 1 95 ? -9.375 -3.619 12.793 1.00 76.75 95 ALA A CA 1
ATOM 699 C C . ALA A 1 95 ? -10.356 -4.734 13.192 1.00 76.75 95 ALA A C 1
ATOM 701 O O . ALA A 1 95 ? -11.424 -4.463 13.742 1.00 76.75 95 ALA A O 1
ATOM 702 N N . TYR A 1 96 ? -9.990 -5.999 12.979 1.00 80.38 96 TYR A N 1
ATOM 703 C CA . TYR A 1 96 ? -10.810 -7.133 13.401 1.00 80.38 96 TYR A CA 1
ATOM 704 C C . TYR A 1 96 ? -10.953 -7.222 14.930 1.00 80.38 96 TYR A C 1
ATOM 706 O O . TYR A 1 96 ? -12.054 -7.460 15.433 1.00 80.38 96 TYR A O 1
ATOM 714 N N . LEU A 1 97 ? -9.875 -6.984 15.684 1.00 78.44 97 LEU A N 1
ATOM 715 C CA . LEU A 1 97 ? -9.913 -6.960 17.151 1.00 78.44 97 LEU A CA 1
ATOM 716 C C . LEU A 1 97 ? -10.836 -5.858 17.686 1.00 78.44 97 LEU A C 1
ATOM 718 O O . LEU A 1 97 ? -11.591 -6.105 18.628 1.00 78.44 97 LEU A O 1
ATOM 722 N N . VAL A 1 98 ? -10.840 -4.679 17.059 1.00 75.88 98 VAL A N 1
ATOM 723 C CA . VAL A 1 98 ? -11.794 -3.600 17.363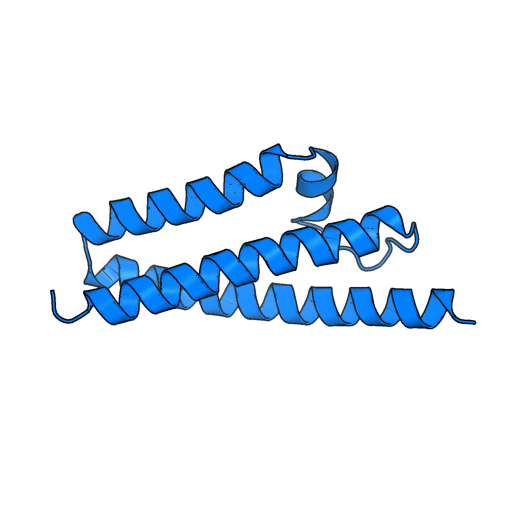 1.00 75.88 98 VAL A CA 1
ATOM 724 C C . VAL A 1 98 ? -13.235 -4.066 17.155 1.00 75.88 98 VAL A C 1
ATOM 726 O O . VAL A 1 98 ? -14.058 -3.934 18.060 1.00 75.88 98 VAL A O 1
ATOM 729 N N . VAL A 1 99 ? -13.545 -4.683 16.009 1.00 76.88 99 VAL A N 1
ATOM 730 C CA . VAL A 1 99 ? -14.897 -5.206 15.732 1.00 76.88 99 VAL A CA 1
ATOM 731 C C . VAL A 1 99 ? -15.331 -6.227 16.788 1.00 76.88 99 VAL A C 1
ATOM 733 O O . VAL A 1 99 ? -16.486 -6.218 17.211 1.00 76.88 99 VAL A O 1
ATOM 736 N N . LEU A 1 100 ? -14.426 -7.099 17.244 1.00 79.94 100 LEU A N 1
ATOM 737 C CA . LEU A 1 100 ? -14.727 -8.063 18.307 1.00 79.94 100 LEU A CA 1
ATOM 738 C C . LEU A 1 100 ? -15.011 -7.401 19.659 1.00 79.94 100 LEU A C 1
ATOM 740 O O . LEU A 1 100 ? -15.862 -7.901 20.394 1.00 79.94 100 LEU A O 1
ATOM 744 N N . LYS A 1 101 ? -14.318 -6.308 19.998 1.00 76.94 101 LYS A N 1
ATOM 745 C CA . LYS A 1 101 ? -14.584 -5.547 21.228 1.00 76.94 101 LYS A CA 1
ATOM 746 C C . LYS A 1 101 ? -15.949 -4.866 21.189 1.00 76.94 101 LYS A C 1
ATOM 748 O O . LYS A 1 101 ? -16.684 -4.980 22.157 1.00 76.94 101 LYS A O 1
ATOM 753 N N . LEU A 1 102 ? -16.310 -4.242 20.065 1.00 71.62 102 LEU A N 1
ATOM 754 C CA . LEU A 1 102 ? -17.590 -3.537 19.896 1.00 71.62 102 LEU A CA 1
ATOM 755 C C . LEU A 1 102 ? -18.824 -4.461 19.930 1.00 71.62 102 LEU A C 1
ATOM 757 O O . LEU A 1 102 ? -19.945 -3.981 20.060 1.00 71.62 102 LEU A O 1
ATOM 761 N N . ARG A 1 103 ? -18.640 -5.778 19.771 1.00 73.50 103 ARG A N 1
ATOM 762 C CA . ARG A 1 103 ? -19.719 -6.783 19.826 1.00 73.50 103 ARG A CA 1
ATOM 763 C C . ARG A 1 103 ? -19.984 -7.347 21.228 1.00 73.50 103 ARG A C 1
ATOM 765 O O . ARG A 1 103 ? -20.900 -8.157 21.361 1.00 73.50 103 ARG A O 1
ATOM 772 N N . LYS A 1 104 ? -19.163 -7.005 22.221 1.00 62.12 104 LYS A N 1
ATOM 773 C CA . LYS A 1 104 ? -19.321 -7.436 23.618 1.00 62.12 104 LYS A CA 1
ATOM 774 C C . LYS A 1 104 ? -20.023 -6.362 24.432 1.00 62.12 104 LYS A C 1
ATOM 776 O O . LYS A 1 104 ? -20.771 -6.766 25.346 1.00 62.12 104 LYS A O 1
#

Organism: Ignicoccus hospitalis (strain KIN4/I / DSM 18386 / JCM 14125) (NCBI:txid453591)

Secondary structure (DSSP, 8-state):
-TTHHHHHHHHHHHHHHHHHHHHHHHHHHHTS-GGGS-TTHHHHHHT-HHHHHHHHHHHHHHHHHHHH-HHHHHHHHHHHHHHHHHHHHHHHHHHHHHHHHHT-

Sequence (104 aa):
METFPLFLALLTVYLFLGLADYFTTLAVVESGEGREVNPIMAPLVAAGEPALWAQLASGALSAAFYLVDPGEALVGLLIVTVLKALVVVNNSINAYLVVLKLRK

InterPro domains:
  IPR043717 Domain of unknown function DUF5658 [PF18902] (14-92)